Protein AF-A0A9X1ZCK1-F1 (afdb_monomer)

Organism: NCBI:txid640633

Structure (mmCIF, N/CA/C/O backbone):
data_AF-A0A9X1ZCK1-F1
#
_entry.id   AF-A0A9X1ZCK1-F1
#
loop_
_atom_site.group_PDB
_atom_site.id
_atom_site.type_symbol
_atom_site.label_atom_id
_atom_site.label_alt_id
_atom_site.label_comp_id
_atom_site.label_asym_id
_atom_site.label_entity_id
_atom_site.label_seq_id
_atom_site.pdbx_PDB_ins_code
_atom_site.Cartn_x
_atom_site.Cartn_y
_atom_site.Cartn_z
_atom_site.occupancy
_atom_site.B_iso_or_equiv
_atom_site.auth_seq_id
_atom_site.auth_comp_id
_atom_site.auth_asym_id
_atom_site.auth_atom_id
_atom_site.pdbx_PDB_model_num
ATOM 1 N N . MET A 1 1 ? -11.955 -4.727 0.036 1.00 90.25 1 MET A N 1
ATOM 2 C CA . MET A 1 1 ? -10.793 -5.205 -0.749 1.00 90.25 1 MET A CA 1
ATOM 3 C C . MET A 1 1 ? -10.633 -4.305 -1.961 1.00 90.25 1 MET A C 1
ATOM 5 O O . MET A 1 1 ? -11.625 -4.050 -2.629 1.00 90.25 1 MET A O 1
ATOM 9 N N . ILE A 1 2 ? -9.421 -3.819 -2.213 1.00 93.88 2 ILE A N 1
ATOM 10 C CA . ILE A 1 2 ? -9.054 -2.934 -3.323 1.00 93.88 2 ILE A CA 1
ATOM 11 C C . ILE A 1 2 ? -7.948 -3.638 -4.111 1.00 93.88 2 ILE A C 1
ATOM 13 O O . ILE A 1 2 ? -7.013 -4.169 -3.515 1.00 93.88 2 ILE A O 1
ATOM 17 N N . VAL A 1 3 ? -8.057 -3.675 -5.437 1.00 95.25 3 VAL A N 1
ATOM 18 C CA . VAL A 1 3 ? -7.067 -4.327 -6.304 1.00 95.25 3 VAL A CA 1
ATOM 19 C C . VAL A 1 3 ? -6.579 -3.314 -7.331 1.00 95.25 3 VAL A C 1
ATOM 21 O O . VAL A 1 3 ? -7.382 -2.747 -8.067 1.00 95.25 3 VAL A O 1
ATOM 24 N N . CYS A 1 4 ? -5.269 -3.091 -7.374 1.00 95.44 4 CYS A N 1
ATOM 25 C CA . CYS A 1 4 ? -4.603 -2.205 -8.316 1.00 95.44 4 CYS A CA 1
ATOM 26 C C . CYS A 1 4 ? -3.739 -3.051 -9.257 1.00 95.44 4 CYS A C 1
ATOM 28 O O . CYS A 1 4 ? -2.738 -3.639 -8.848 1.00 95.44 4 CYS A O 1
ATOM 30 N N . LEU A 1 5 ? -4.171 -3.141 -10.515 1.00 96.06 5 LEU A N 1
ATOM 31 C CA . LEU A 1 5 ? -3.501 -3.909 -11.571 1.00 96.06 5 LEU A CA 1
ATOM 32 C C . LEU A 1 5 ? -2.772 -3.012 -12.575 1.00 96.06 5 LEU A C 1
ATOM 34 O O . LEU A 1 5 ? -2.483 -3.459 -13.684 1.00 96.06 5 LEU A O 1
ATOM 38 N N . ASP A 1 6 ? -2.531 -1.760 -12.191 1.00 95.25 6 ASP A N 1
ATOM 39 C CA . ASP A 1 6 ? -1.837 -0.792 -13.028 1.00 95.25 6 ASP A CA 1
ATOM 40 C C . ASP A 1 6 ? -0.415 -1.275 -13.348 1.00 95.25 6 ASP A C 1
ATOM 42 O O . ASP A 1 6 ? 0.220 -1.960 -12.543 1.00 95.25 6 ASP A O 1
ATOM 46 N N . ASP A 1 7 ? 0.055 -0.935 -14.543 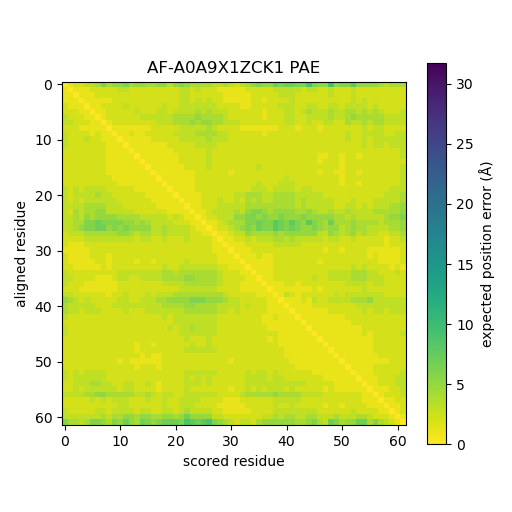1.00 95.38 7 ASP A N 1
ATOM 47 C CA . ASP A 1 7 ? 1.430 -1.161 -14.984 1.00 95.38 7 ASP A CA 1
ATOM 48 C C . ASP A 1 7 ? 2.369 -0.047 -14.501 1.00 95.38 7 ASP A C 1
ATOM 50 O O . ASP A 1 7 ? 3.584 -0.231 -14.509 1.00 95.38 7 ASP A O 1
ATOM 54 N N . GLU A 1 8 ? 1.816 1.082 -14.046 1.00 96.12 8 GLU A N 1
ATOM 55 C CA . GLU A 1 8 ? 2.572 2.208 -13.504 1.00 96.12 8 GLU A CA 1
ATOM 5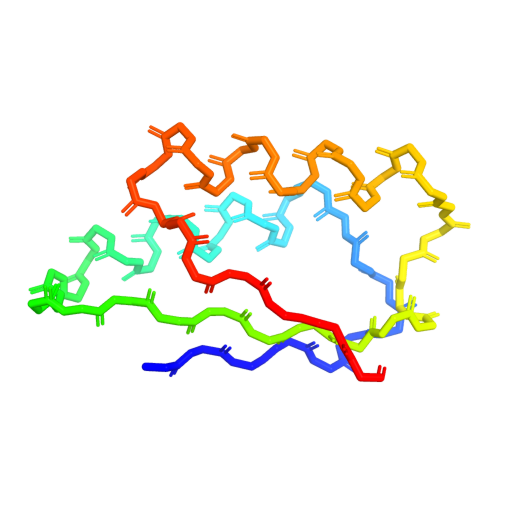6 C C . GLU A 1 8 ? 2.000 2.656 -12.149 1.00 96.12 8 GLU A C 1
ATOM 58 O O . GLU A 1 8 ? 1.255 3.627 -12.018 1.00 96.12 8 GLU A O 1
ATOM 63 N N . ILE A 1 9 ? 2.354 1.926 -11.092 1.00 96.19 9 ILE A N 1
ATOM 64 C CA . ILE A 1 9 ? 1.935 2.243 -9.727 1.00 96.19 9 ILE A CA 1
ATOM 65 C C . ILE A 1 9 ? 2.848 3.333 -9.163 1.00 96.19 9 ILE A C 1
ATOM 67 O O . ILE A 1 9 ? 4.021 3.098 -8.859 1.00 96.19 9 ILE A O 1
ATOM 71 N N . THR A 1 10 ? 2.283 4.523 -8.970 1.00 95.69 10 THR A N 1
ATOM 72 C CA . THR A 1 10 ? 2.965 5.690 -8.400 1.00 95.69 10 THR A CA 1
ATOM 73 C C . THR A 1 10 ? 2.467 6.003 -6.988 1.00 95.69 10 THR A C 1
ATOM 75 O O . THR A 1 10 ? 1.478 5.442 -6.511 1.00 95.69 10 THR A O 1
ATOM 78 N N . GLY A 1 11 ? 3.139 6.936 -6.305 1.00 93.69 11 GLY A N 1
ATOM 79 C CA . GLY A 1 11 ? 2.671 7.447 -5.014 1.00 93.69 11 GLY A CA 1
ATOM 80 C C . GLY A 1 11 ? 1.273 8.069 -5.091 1.00 93.69 11 GLY A C 1
ATOM 81 O O . GLY A 1 11 ? 0.471 7.849 -4.190 1.00 93.69 11 GLY A O 1
ATOM 82 N N . GLU A 1 12 ? 0.939 8.751 -6.192 1.00 95.12 12 GLU A N 1
ATOM 83 C CA . GLU A 1 12 ? -0.386 9.357 -6.387 1.00 95.12 12 GLU A CA 1
ATOM 84 C C . GLU A 1 12 ? -1.494 8.299 -6.431 1.00 95.12 12 GLU A C 1
ATOM 86 O O . GLU A 1 12 ? -2.532 8.457 -5.784 1.00 95.12 12 GLU A O 1
ATOM 91 N N . THR A 1 13 ? -1.257 7.179 -7.124 1.00 95.38 13 THR A N 1
ATOM 92 C CA . THR A 1 13 ? -2.185 6.037 -7.151 1.00 95.38 13 THR A CA 1
ATOM 93 C C . THR A 1 13 ? -2.434 5.504 -5.740 1.00 95.38 13 THR A C 1
ATOM 95 O O . THR A 1 13 ? -3.572 5.224 -5.358 1.00 95.38 13 THR A O 1
ATOM 98 N N . VAL A 1 14 ? -1.376 5.394 -4.935 1.00 96.00 14 VAL A N 1
ATOM 99 C CA . VAL A 1 14 ? -1.450 4.888 -3.559 1.00 96.00 14 VAL A CA 1
ATOM 100 C C . VAL A 1 14 ? -2.181 5.864 -2.636 1.00 96.00 14 VAL A C 1
ATOM 102 O O . VAL A 1 14 ? -3.016 5.441 -1.836 1.00 96.00 14 VAL A O 1
ATOM 105 N N . GLU A 1 15 ? -1.921 7.164 -2.761 1.00 95.62 15 GLU A N 1
ATOM 106 C CA . GLU A 1 15 ? -2.655 8.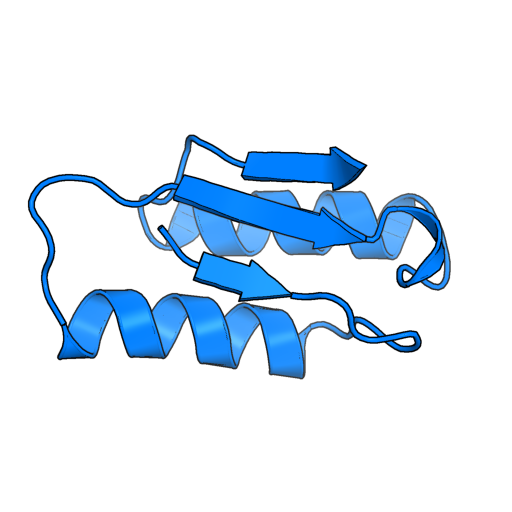199 -2.028 1.00 95.62 15 GLU A CA 1
ATOM 107 C C . GLU A 1 15 ? -4.145 8.199 -2.388 1.00 95.62 15 GLU A C 1
ATOM 109 O O . GLU A 1 15 ? -4.996 8.361 -1.513 1.00 95.62 15 GLU A O 1
ATOM 114 N N . GLY A 1 16 ? -4.480 7.965 -3.660 1.00 95.94 16 GLY A N 1
ATOM 115 C CA . GLY A 1 16 ? -5.860 7.779 -4.105 1.00 95.94 16 GLY A CA 1
ATOM 116 C C . GLY A 1 16 ? -6.542 6.594 -3.415 1.00 95.94 16 GLY A C 1
ATOM 117 O O . GLY A 1 16 ? -7.674 6.720 -2.952 1.00 95.94 16 GLY A O 1
ATOM 118 N N . ILE A 1 17 ? -5.840 5.466 -3.268 1.00 95.25 17 ILE A N 1
ATOM 119 C CA . ILE A 1 17 ? -6.340 4.288 -2.539 1.00 95.25 17 ILE A CA 1
ATOM 120 C C . ILE A 1 17 ? -6.570 4.608 -1.054 1.00 95.25 17 ILE A C 1
ATOM 122 O O . ILE A 1 17 ? -7.586 4.198 -0.492 1.00 95.25 17 ILE A O 1
ATOM 126 N N . ALA A 1 18 ? -5.657 5.349 -0.420 1.00 95.19 18 ALA A N 1
ATOM 127 C CA . ALA A 1 18 ? -5.801 5.760 0.975 1.00 95.19 18 ALA A CA 1
ATOM 128 C C . ALA A 1 18 ? -7.043 6.644 1.187 1.00 95.19 18 ALA A C 1
ATOM 130 O O . ALA A 1 18 ? -7.838 6.372 2.086 1.00 95.19 18 ALA A O 1
ATOM 131 N N . LYS A 1 19 ? -7.260 7.635 0.313 1.00 95.38 19 LYS A N 1
ATOM 132 C CA . LYS A 1 19 ? -8.463 8.487 0.338 1.00 95.38 19 LYS A CA 1
ATOM 133 C C . LYS A 1 19 ? -9.737 7.678 0.121 1.00 95.38 19 LYS A C 1
ATOM 135 O O . LYS A 1 19 ? -10.708 7.860 0.844 1.00 95.38 19 LYS A O 1
ATOM 140 N N . LEU A 1 20 ? -9.715 6.725 -0.811 1.00 94.06 20 LEU A N 1
ATOM 141 C CA . LEU A 1 20 ? -10.862 5.856 -1.070 1.00 94.06 20 LEU A CA 1
ATOM 142 C C . LEU A 1 20 ? -11.260 5.044 0.174 1.00 94.06 20 LEU A C 1
ATOM 144 O O . LEU A 1 20 ? -12.445 4.843 0.429 1.00 94.06 20 LEU A O 1
ATOM 148 N N . LYS A 1 21 ? -10.287 4.591 0.975 1.00 91.62 21 LYS A N 1
ATOM 149 C CA . LYS A 1 21 ? -10.562 3.925 2.256 1.00 91.62 21 LYS A CA 1
ATOM 150 C C . LYS A 1 21 ? -11.244 4.861 3.254 1.00 91.62 21 LYS A C 1
ATOM 152 O O . LYS A 1 21 ? -12.130 4.404 3.965 1.00 91.62 21 LYS A O 1
ATOM 157 N N . GLU A 1 22 ? -10.852 6.132 3.322 1.00 91.62 22 GLU A N 1
ATOM 158 C CA . GLU A 1 22 ? -11.513 7.116 4.195 1.00 91.62 22 GLU A CA 1
ATOM 159 C C . GLU A 1 22 ? -12.944 7.420 3.738 1.00 91.62 22 GLU A C 1
ATOM 161 O O . GLU A 1 22 ? -13.840 7.521 4.568 1.00 91.62 22 GLU A O 1
ATOM 166 N N . GLU A 1 23 ? -13.174 7.519 2.428 1.00 93.62 23 GLU A N 1
ATOM 167 C CA . GLU A 1 23 ? -14.505 7.777 1.865 1.00 93.62 23 GLU A CA 1
ATOM 168 C C . GLU A 1 23 ? -15.476 6.606 2.068 1.00 93.62 23 GLU A C 1
ATOM 170 O O . GLU A 1 23 ? -16.669 6.818 2.287 1.00 93.62 23 GLU A O 1
ATOM 175 N N . LEU A 1 24 ? -14.976 5.371 1.973 1.00 91.31 24 LEU A N 1
ATOM 176 C CA . LEU A 1 24 ? -15.790 4.162 2.109 1.00 91.31 24 LEU A CA 1
ATOM 177 C C . LEU A 1 24 ? -15.941 3.681 3.560 1.00 91.31 24 LEU A C 1
ATOM 179 O O . LEU A 1 24 ? -16.860 2.908 3.822 1.00 91.31 24 LEU A O 1
ATOM 183 N N . ASP A 1 25 ? -15.030 4.079 4.454 1.00 90.25 25 ASP A N 1
ATOM 184 C CA . ASP A 1 25 ? -14.936 3.674 5.868 1.00 90.25 25 ASP A CA 1
ATOM 185 C C . ASP A 1 25 ? -15.269 2.187 6.142 1.00 90.25 25 ASP A C 1
ATOM 187 O O . ASP A 1 25 ? -16.171 1.859 6.917 1.00 90.25 25 ASP A O 1
ATOM 191 N N . PRO A 1 26 ? -14.598 1.233 5.469 1.00 89.75 26 PRO A N 1
ATOM 192 C CA . PRO A 1 26 ? -14.882 -0.180 5.673 1.00 89.75 26 PRO A CA 1
ATOM 193 C C . PRO A 1 26 ? -14.292 -0.678 7.002 1.00 89.75 26 PRO A C 1
ATOM 195 O O . PRO A 1 26 ? -13.193 -0.283 7.391 1.00 89.75 26 PRO A O 1
ATOM 198 N N . GLU A 1 27 ? -14.945 -1.660 7.635 1.00 90.12 27 GLU A N 1
ATOM 199 C CA . GLU A 1 27 ? -14.422 -2.303 8.856 1.00 90.12 27 GLU A CA 1
ATOM 200 C C . GLU A 1 27 ? -13.029 -2.922 8.655 1.00 90.12 27 GLU A C 1
ATOM 202 O O . GLU A 1 27 ? -12.209 -2.948 9.571 1.00 90.12 27 GLU A O 1
ATOM 207 N N . THR A 1 28 ? -12.748 -3.437 7.452 1.00 89.62 28 THR A N 1
ATOM 208 C CA . THR A 1 28 ? -11.435 -3.983 7.086 1.00 89.62 28 THR A CA 1
ATOM 209 C C . THR A 1 28 ? -11.050 -3.583 5.666 1.00 89.62 28 THR A C 1
ATOM 211 O O . THR A 1 28 ? -11.868 -3.598 4.742 1.00 89.62 28 THR A O 1
ATOM 214 N N . THR A 1 29 ? -9.772 -3.250 5.471 1.00 94.88 29 THR A N 1
ATOM 215 C CA . THR A 1 29 ? -9.219 -2.908 4.157 1.00 94.88 29 THR A CA 1
ATOM 216 C C . THR A 1 29 ? -8.056 -3.825 3.821 1.00 94.88 29 THR A C 1
ATOM 218 O O . THR A 1 29 ? -7.093 -3.916 4.572 1.00 94.88 29 THR A O 1
ATOM 221 N N . GLN A 1 30 ? -8.150 -4.465 2.658 1.00 95.62 30 GLN A N 1
ATOM 222 C CA . GLN A 1 30 ? -7.066 -5.214 2.033 1.00 95.62 30 GLN A CA 1
ATOM 223 C C . GLN A 1 30 ? -6.768 -4.589 0.675 1.00 95.62 30 GLN A C 1
ATOM 225 O O . GLN A 1 30 ? -7.711 -4.361 -0.091 1.00 95.62 30 GLN A O 1
ATOM 230 N N . VAL A 1 31 ? -5.492 -4.351 0.377 1.00 96.75 31 VAL A N 1
ATOM 231 C CA . VAL A 1 31 ? -5.023 -3.813 -0.906 1.00 96.75 31 VAL A CA 1
ATOM 232 C C . VAL A 1 31 ? -4.117 -4.832 -1.587 1.00 96.75 31 VAL A C 1
ATOM 234 O O . VAL A 1 31 ? -3.158 -5.316 -0.990 1.00 96.75 31 VAL A O 1
ATOM 237 N N . VAL A 1 32 ? -4.407 -5.162 -2.842 1.00 96.81 32 VAL A N 1
ATOM 238 C CA . VAL A 1 32 ? -3.591 -6.069 -3.657 1.00 96.81 32 VAL A CA 1
ATOM 239 C C . VAL A 1 32 ? -3.031 -5.305 -4.847 1.00 96.81 32 VAL A C 1
ATOM 241 O O . VAL A 1 32 ? -3.794 -4.724 -5.615 1.00 96.81 32 VAL A O 1
ATOM 244 N N . PHE A 1 33 ? -1.715 -5.327 -5.011 1.00 97.25 33 PHE A N 1
ATOM 245 C CA . PHE A 1 33 ? -1.022 -4.716 -6.140 1.00 97.25 33 PHE A CA 1
ATOM 246 C C . PHE A 1 33 ? -0.515 -5.765 -7.124 1.00 97.25 33 PHE A C 1
ATOM 248 O O . PHE A 1 33 ? -0.093 -6.849 -6.725 1.00 97.25 33 PHE A O 1
ATOM 255 N N . LYS A 1 34 ? -0.477 -5.419 -8.406 1.00 96.44 34 LYS A N 1
ATOM 256 C CA . LYS A 1 34 ? 0.373 -6.108 -9.377 1.00 96.44 34 LYS A CA 1
ATOM 257 C C . LYS A 1 34 ? 1.836 -5.780 -9.078 1.00 96.44 34 LYS A C 1
ATOM 259 O O . LYS A 1 34 ? 2.224 -4.618 -9.123 1.00 96.44 34 LYS A O 1
ATOM 264 N N . ASP A 1 35 ? 2.653 -6.786 -8.783 1.00 94.81 35 ASP A N 1
ATOM 265 C CA . ASP A 1 35 ? 4.054 -6.591 -8.387 1.00 94.81 35 ASP A CA 1
ATOM 266 C C . ASP A 1 35 ? 4.873 -5.931 -9.501 1.00 94.81 35 ASP A C 1
ATOM 268 O O . ASP A 1 35 ? 5.618 -4.985 -9.264 1.00 94.81 35 ASP A O 1
ATOM 272 N N . ALA A 1 36 ? 4.635 -6.371 -10.739 1.00 96.19 36 ALA A N 1
ATOM 273 C CA . ALA A 1 36 ? 5.266 -5.828 -11.937 1.00 96.19 36 ALA A CA 1
ATOM 274 C C . ALA A 1 36 ? 4.824 -4.396 -12.292 1.00 96.19 36 ALA A C 1
ATOM 276 O O . ALA A 1 36 ? 5.403 -3.811 -13.201 1.00 96.19 36 ALA A O 1
ATOM 277 N N . GLY A 1 37 ? 3.807 -3.849 -11.616 1.00 96.25 37 GLY A N 1
ATOM 278 C CA . GLY A 1 37 ? 3.362 -2.469 -11.814 1.00 96.25 37 GLY A CA 1
ATOM 279 C C . GLY A 1 37 ? 4.206 -1.440 -11.062 1.00 96.25 37 GLY A C 1
ATOM 280 O O . GLY A 1 37 ? 4.118 -0.247 -11.330 1.00 96.25 37 GLY A O 1
ATOM 281 N N . PHE A 1 38 ? 5.027 -1.866 -10.099 1.00 96.94 38 PHE A N 1
ATOM 282 C CA . PHE A 1 38 ? 5.945 -0.958 -9.417 1.00 96.94 38 PHE A CA 1
ATOM 283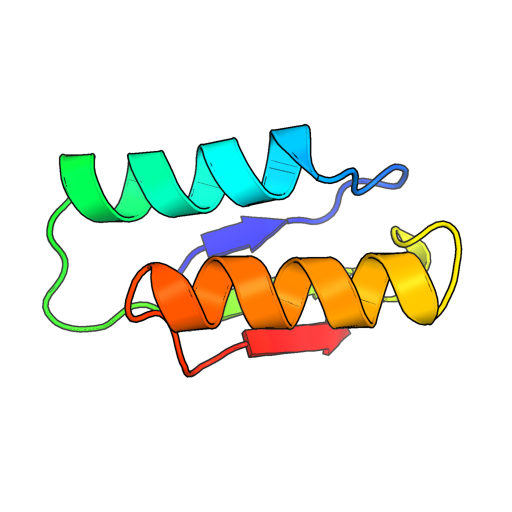 C C . PHE A 1 38 ? 7.194 -0.722 -10.263 1.00 96.94 38 PHE A C 1
ATOM 285 O O . PHE A 1 38 ? 7.821 -1.670 -10.729 1.00 96.94 38 PHE A O 1
ATOM 292 N N . ALA A 1 39 ? 7.611 0.542 -10.379 1.00 95.81 39 ALA A N 1
ATOM 293 C CA . ALA A 1 39 ? 8.842 0.886 -11.089 1.00 95.81 39 ALA A CA 1
ATOM 294 C C . ALA A 1 39 ? 10.084 0.231 -10.453 1.00 95.81 39 ALA A C 1
ATOM 296 O O . ALA A 1 39 ? 10.983 -0.222 -11.160 1.00 95.81 39 ALA A O 1
ATOM 297 N N . ASP A 1 40 ? 10.128 0.166 -9.118 1.00 95.25 40 ASP A N 1
ATOM 298 C CA . ASP A 1 40 ? 11.166 -0.529 -8.361 1.00 95.25 40 ASP A CA 1
ATOM 299 C C . ASP A 1 40 ? 10.720 -0.862 -6.919 1.00 95.25 40 ASP A C 1
ATOM 301 O O . ASP A 1 40 ? 9.636 -0.490 -6.448 1.00 95.25 40 ASP A O 1
ATOM 305 N N . SER A 1 41 ? 11.592 -1.556 -6.182 1.00 93.75 41 SER A N 1
ATOM 306 C CA . SER A 1 41 ? 11.365 -1.949 -4.786 1.00 93.75 41 SER A CA 1
ATOM 307 C C . SER A 1 41 ? 11.227 -0.769 -3.813 1.00 93.75 41 SER A C 1
ATOM 309 O O . SER A 1 41 ? 10.587 -0.920 -2.767 1.00 93.75 41 SER A O 1
ATOM 311 N N . ASN A 1 42 ? 11.809 0.396 -4.115 1.00 95.38 42 ASN A N 1
ATOM 312 C CA . ASN A 1 42 ? 11.664 1.597 -3.291 1.00 95.38 42 ASN A CA 1
ATOM 313 C C . ASN A 1 42 ? 10.257 2.170 -3.436 1.00 95.38 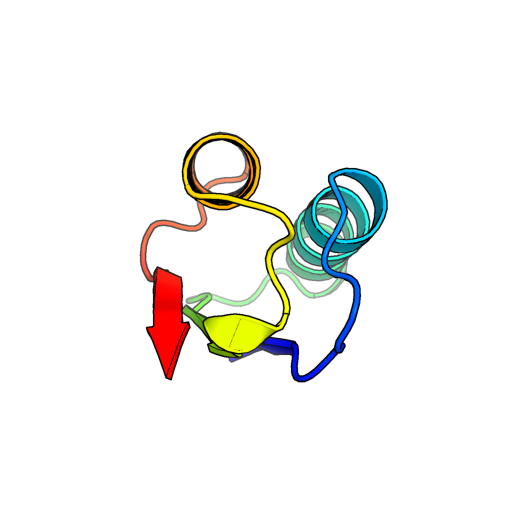42 ASN A C 1
ATOM 315 O O . ASN A 1 42 ? 9.638 2.492 -2.423 1.00 95.38 42 ASN A O 1
ATOM 319 N N . VAL A 1 43 ? 9.726 2.233 -4.663 1.00 94.75 43 VAL A N 1
ATOM 320 C CA . VAL A 1 43 ? 8.343 2.668 -4.913 1.00 94.75 43 VAL A CA 1
ATOM 321 C C . VAL A 1 43 ? 7.363 1.741 -4.198 1.00 94.75 43 VAL A C 1
ATOM 323 O O . VAL A 1 43 ? 6.496 2.219 -3.467 1.00 94.75 43 VAL A O 1
ATOM 326 N N . LYS A 1 44 ? 7.561 0.420 -4.292 1.00 95.56 44 LYS A N 1
ATOM 327 C CA . LYS A 1 44 ? 6.754 -0.565 -3.552 1.00 95.56 44 LYS A CA 1
ATOM 328 C C . LYS A 1 44 ? 6.829 -0.368 -2.037 1.00 95.56 44 LYS A C 1
ATOM 330 O O . LYS A 1 44 ? 5.811 -0.396 -1.348 1.00 95.56 44 LYS A O 1
ATOM 335 N N . THR A 1 45 ? 8.032 -0.166 -1.500 1.00 95.69 45 THR A N 1
ATOM 336 C CA . THR A 1 45 ? 8.221 0.052 -0.059 1.00 95.69 45 THR A CA 1
ATOM 337 C C . THR A 1 45 ? 7.506 1.319 0.391 1.00 95.69 45 THR A C 1
ATOM 339 O O . THR A 1 45 ? 6.796 1.290 1.393 1.00 95.69 45 THR A O 1
ATOM 342 N N . ASN A 1 46 ? 7.644 2.409 -0.364 1.00 94.94 46 ASN A N 1
ATOM 343 C CA . ASN A 1 46 ? 6.984 3.673 -0.067 1.00 94.94 46 ASN A CA 1
ATOM 344 C C . ASN A 1 46 ? 5.453 3.528 -0.112 1.00 94.94 46 ASN A C 1
ATOM 346 O O . ASN A 1 46 ? 4.771 3.931 0.825 1.00 94.94 46 ASN A O 1
ATOM 350 N N . ALA A 1 47 ? 4.924 2.835 -1.125 1.00 96.00 47 ALA A N 1
ATOM 351 C CA . ALA A 1 47 ? 3.499 2.538 -1.240 1.00 96.00 47 ALA A CA 1
ATOM 352 C C . ALA A 1 47 ? 2.945 1.827 0.007 1.00 96.00 47 ALA A C 1
ATOM 354 O O . ALA A 1 47 ? 1.938 2.241 0.580 1.00 96.00 47 ALA A O 1
ATOM 355 N N . ILE A 1 48 ? 3.638 0.785 0.477 1.00 95.56 48 ILE A N 1
ATOM 356 C CA . ILE A 1 48 ? 3.244 0.051 1.687 1.00 95.56 48 ILE A CA 1
ATOM 357 C C . ILE A 1 48 ? 3.292 0.962 2.923 1.00 95.56 48 ILE A C 1
ATOM 359 O O . ILE A 1 48 ? 2.421 0.864 3.784 1.00 95.56 48 ILE A O 1
ATOM 363 N N . GLN A 1 49 ? 4.288 1.847 3.034 1.00 96.12 49 GLN A N 1
ATOM 364 C CA . GLN A 1 49 ? 4.394 2.782 4.161 1.00 96.12 49 GLN A CA 1
ATOM 365 C C . GLN A 1 49 ? 3.248 3.802 4.175 1.00 96.12 49 GLN A C 1
ATOM 367 O O . GLN A 1 49 ? 2.668 4.029 5.235 1.00 96.12 49 GLN A O 1
ATOM 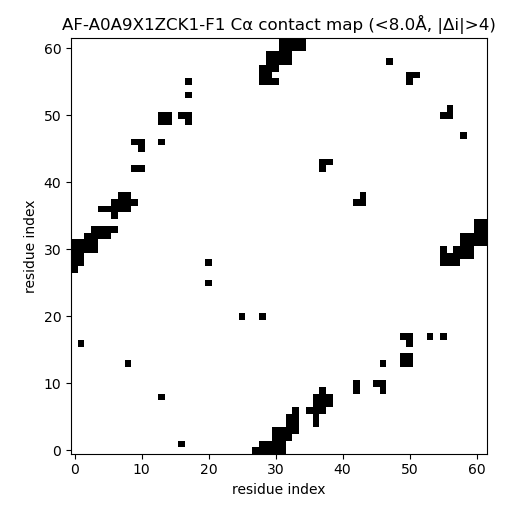372 N N . ILE A 1 50 ? 2.887 4.366 3.019 1.00 95.62 50 ILE A N 1
ATOM 373 C CA . ILE A 1 50 ? 1.760 5.304 2.886 1.00 95.62 50 ILE A CA 1
ATOM 374 C C . ILE A 1 50 ? 0.453 4.628 3.315 1.00 95.62 50 ILE A C 1
ATOM 376 O O . ILE A 1 50 ? -0.285 5.166 4.139 1.00 95.62 50 ILE A O 1
ATOM 380 N N . LEU A 1 51 ? 0.188 3.413 2.824 1.00 95.75 51 LEU A N 1
ATOM 381 C CA . LEU A 1 51 ? -1.016 2.664 3.192 1.00 95.75 51 LEU A CA 1
ATOM 382 C C . LEU A 1 51 ? -1.067 2.340 4.689 1.00 95.75 51 LEU A C 1
ATOM 384 O O . LEU A 1 51 ? -2.111 2.516 5.314 1.00 95.75 51 LEU A O 1
ATOM 388 N N . LYS A 1 52 ? 0.063 1.962 5.296 1.00 94.94 52 LYS A N 1
ATOM 389 C CA . LYS A 1 52 ? 0.145 1.754 6.750 1.00 94.94 52 LYS A CA 1
ATOM 390 C C . LYS A 1 52 ? -0.162 3.020 7.541 1.00 94.94 52 LYS A C 1
ATOM 392 O O . LYS A 1 52 ? -0.883 2.956 8.530 1.00 94.94 52 LYS A O 1
ATOM 397 N N . GLN A 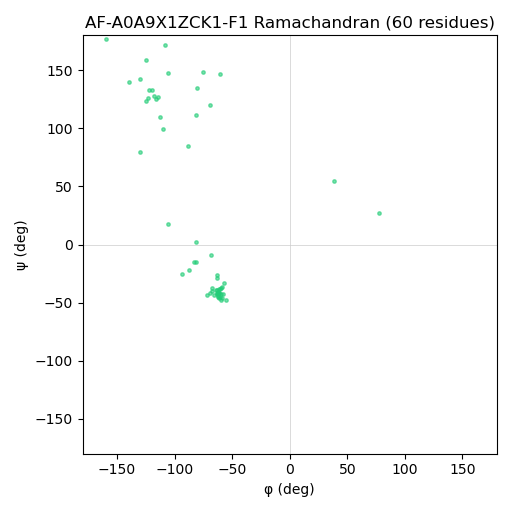1 53 ? 0.337 4.176 7.100 1.00 94.38 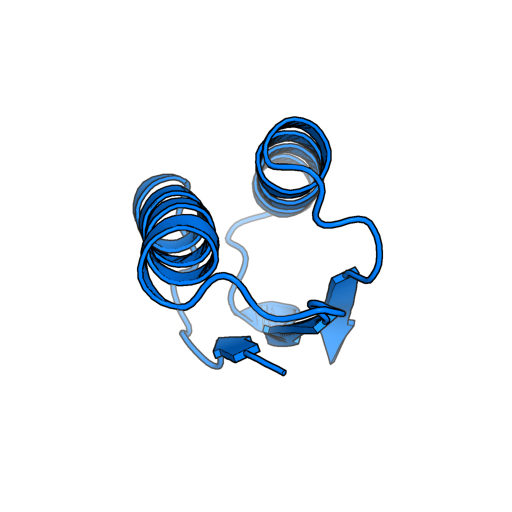53 GLN A N 1
ATOM 398 C CA . GLN A 1 53 ? 0.012 5.462 7.729 1.00 94.38 53 GLN A CA 1
ATOM 399 C C . GLN A 1 53 ? -1.484 5.800 7.624 1.00 94.38 53 GLN A C 1
ATOM 401 O O . GLN A 1 53 ? -2.026 6.424 8.531 1.00 94.38 53 GLN A O 1
ATOM 406 N N . ALA A 1 54 ? -2.164 5.320 6.580 1.00 93.75 54 ALA A N 1
ATOM 407 C CA . ALA A 1 54 ? -3.617 5.423 6.415 1.00 93.75 54 ALA A CA 1
ATOM 408 C C . ALA A 1 54 ? -4.426 4.350 7.191 1.00 93.75 54 ALA A C 1
ATOM 410 O O . ALA A 1 54 ? -5.661 4.295 7.100 1.00 93.75 54 ALA A O 1
ATOM 411 N N . GLY A 1 55 ? -3.756 3.485 7.962 1.00 93.12 55 GLY A N 1
ATOM 412 C CA . GLY A 1 55 ? -4.379 2.395 8.720 1.00 93.12 55 GLY A CA 1
ATOM 413 C C . GLY A 1 55 ? -4.749 1.179 7.868 1.00 93.12 55 GLY A C 1
ATOM 414 O O . GLY A 1 55 ? -5.714 0.482 8.176 1.00 93.12 55 GLY A O 1
ATOM 415 N N . ILE A 1 56 ? -4.031 0.955 6.765 1.00 95.12 56 ILE A N 1
ATOM 416 C CA . ILE A 1 56 ? -4.181 -0.209 5.890 1.00 95.12 56 ILE A CA 1
ATOM 417 C C . ILE A 1 56 ? -2.938 -1.091 6.042 1.00 95.12 56 ILE A C 1
ATOM 419 O O . ILE A 1 56 ? -1.895 -0.845 5.435 1.00 95.12 56 ILE A O 1
ATOM 423 N N . ASP A 1 57 ? -3.060 -2.141 6.851 1.00 94.38 57 ASP A N 1
ATOM 424 C CA . ASP A 1 57 ? -1.956 -3.062 7.144 1.00 94.38 57 ASP A CA 1
ATOM 425 C C . ASP A 1 57 ? -1.923 -4.300 6.233 1.00 94.38 57 ASP A C 1
ATOM 427 O O . ASP A 1 57 ? -0.855 -4.881 6.019 1.00 94.38 57 ASP A O 1
ATOM 431 N N . ASP A 1 58 ? -3.069 -4.709 5.678 1.00 95.62 58 ASP A N 1
ATOM 432 C CA . ASP A 1 58 ? -3.169 -5.885 4.805 1.00 95.62 58 ASP A CA 1
ATOM 433 C C . ASP A 1 58 ? -2.898 -5.503 3.345 1.00 95.62 58 ASP A C 1
ATOM 435 O O . ASP A 1 58 ? -3.806 -5.206 2.563 1.00 95.62 58 ASP A O 1
ATOM 439 N N . VAL A 1 59 ? -1.612 -5.482 2.991 1.00 95.44 59 VAL A N 1
ATOM 440 C CA . VAL A 1 59 ? -1.134 -5.193 1.635 1.00 95.44 59 VAL A CA 1
ATOM 441 C C . VAL A 1 59 ? -0.465 -6.430 1.042 1.00 95.44 59 VAL A C 1
ATOM 443 O O . VAL A 1 59 ? 0.462 -6.990 1.631 1.00 95.44 59 VAL A O 1
ATOM 446 N N . LYS A 1 60 ? -0.904 -6.846 -0.150 1.00 95.38 60 LYS A N 1
ATOM 447 C CA . LYS A 1 60 ? -0.354 -7.992 -0.890 1.00 95.38 60 LYS A CA 1
ATOM 448 C C . LYS A 1 60 ? 0.081 -7.596 -2.293 1.00 95.38 60 LYS A C 1
ATOM 450 O O . LYS A 1 60 ? -0.378 -6.598 -2.840 1.00 95.38 60 LYS A O 1
ATOM 455 N N . SER A 1 61 ? 0.957 -8.402 -2.879 1.00 92.19 61 SER A N 1
ATOM 456 C CA . SER A 1 61 ? 1.406 -8.259 -4.264 1.00 92.19 61 SER A CA 1
ATOM 457 C C . SER A 1 61 ? 1.295 -9.590 -5.008 1.00 92.19 61 SER A C 1
ATOM 459 O O . SER A 1 61 ? 1.560 -10.630 -4.397 1.00 92.19 61 SER A O 1
ATOM 461 N N . ILE A 1 62 ? 0.918 -9.548 -6.289 1.00 92.12 62 ILE A N 1
ATOM 462 C CA . ILE A 1 62 ? 0.785 -10.711 -7.187 1.00 92.12 62 ILE A CA 1
ATOM 463 C C . ILE A 1 62 ? 1.603 -10.566 -8.465 1.00 92.12 62 ILE A C 1
ATOM 465 O O . ILE A 1 62 ? 1.787 -9.414 -8.920 1.00 92.12 62 ILE A O 1
#

Radius of gyration: 10.53 Å; Cα contacts (8 Å, |Δi|>4): 83; chains: 1; bounding box: 28×20×24 Å

Secondary structure (DSSP, 8-state):
-EEE--SSB-HHHHHHHHHHHHHH--S--EEEE-GGGBSSHHHHHHHHHHHHHTT--EEEE-

Sequence (62 aa):
MIVCLDDEITGETVEGIAKLKEELDPETTQVVFKDAGFADSNVKTNAIQILKQAGIDDVKSI

Solvent-accessible surface area (backbone atoms only — not comparable to full-atom values): 3549 Å² total; per-residue (Å²): 110,48,76,46,78,49,73,74,53,47,68,67,60,45,52,51,53,42,51,50,47,66,76,64,64,60,95,64,59,37,40,37,35,34,52,81,7,35,88,43,72,65,55,48,51,51,42,54,51,55,32,41,75,67,72,36,78,49,70,47,69,90

Mean predicted aligned error: 2.34 Å

pLDDT: mean 94.64, std 1.87, range [89.62, 97.25]

Nearest PDB structures (foldseek):
  7e8r-assembly1_A-2  TM=6.596E-01  e=4.872E-01  Peduovirus P2
  7edb-assembly1_A  TM=5.827E-01  e=8.471E-01  Peduovirus P2
  8twa-assembly1_5  TM=4.592E-01  e=5.221E-01  Saccharomyces cerevisiae
  6dg3-assembly1_A  TM=5.685E-01  e=1.813E+00  Lactiplantibacillus plan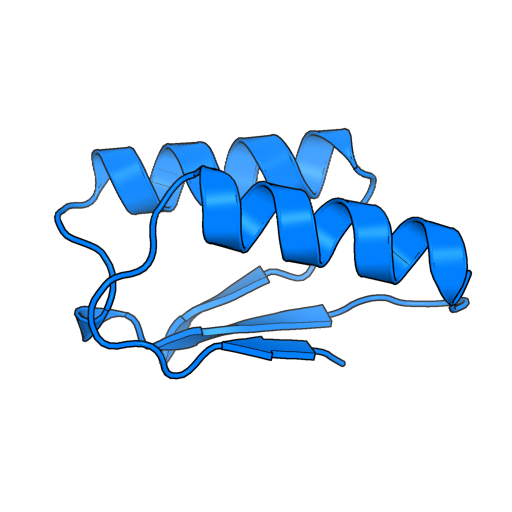tarum WCFS1
  4xfd-assembly1_A  TM=4.468E-01  e=9.078E-01  Pseudomonas aeruginosa PAO1

Foldseek 3Di:
DAEAEALADAPVNLVVVLVVCVVVVDPADAYEYAPNSYPDPVRVVVSCVSCVVSVHNHYYYD